Protein AF-A0A928HLV0-F1 (afdb_monomer_lite)

pLDDT: mean 83.43, std 9.74, range [47.91, 92.94]

Sequence (83 aa):
MKIDITNVVRTNGIYTSQLWKGYYAAEVIVKAGENYLRVRYPYDVRADAECALEQIKQKKSEIKTPAYKPLVHLMDKRGERVL

Foldseek 3Di:
DDAQLVQFPDWPAWDAPPPDPQWIWGWTWGDDPQWIKIKTFIANDPVLSVQQNVCSVVSPPDGRHGPDDIDIFIAHPVRHGDD

Radius of gyration: 11.96 Å; chains: 1; bounding box: 24×29×28 Å

Structure (mmCIF, N/CA/C/O backbone):
data_AF-A0A928HLV0-F1
#
_entry.id   AF-A0A928HLV0-F1
#
loop_
_atom_site.group_PDB
_atom_site.id
_atom_site.type_symbol
_atom_site.label_atom_id
_atom_site.label_alt_id
_atom_site.label_comp_id
_atom_site.label_asym_id
_atom_site.label_entity_id
_atom_site.label_seq_id
_atom_site.pdbx_PDB_ins_code
_atom_site.Cartn_x
_atom_site.Cartn_y
_atom_site.Cartn_z
_atom_site.occupancy
_atom_site.B_iso_or_equiv
_atom_site.auth_seq_id
_atom_site.auth_comp_id
_atom_site.auth_asym_id
_atom_site.auth_atom_id
_atom_site.pdbx_PDB_model_num
ATOM 1 N N . MET A 1 1 ? -13.000 4.301 -4.511 1.00 47.91 1 MET A N 1
ATOM 2 C CA . MET A 1 1 ? -12.692 4.621 -3.103 1.00 47.91 1 MET A CA 1
ATOM 3 C C . MET A 1 1 ? -11.349 5.333 -3.079 1.00 47.91 1 MET A C 1
ATOM 5 O O . MET A 1 1 ? -10.360 4.731 -3.475 1.00 47.91 1 MET A O 1
ATOM 9 N N . LYS A 1 2 ? -11.330 6.630 -2.753 1.00 54.59 2 LYS A N 1
ATOM 10 C CA . LYS A 1 2 ? -10.088 7.402 -2.608 1.00 54.59 2 LYS A CA 1
ATOM 11 C C . LYS A 1 2 ? -9.562 7.118 -1.202 1.00 54.59 2 LYS A C 1
ATOM 13 O O . LYS A 1 2 ? -10.312 7.272 -0.245 1.00 54.59 2 LYS A O 1
ATOM 18 N N . ILE A 1 3 ? -8.343 6.607 -1.091 1.00 63.59 3 ILE A N 1
ATOM 19 C CA . ILE A 1 3 ? -7.755 6.276 0.208 1.00 63.59 3 ILE A CA 1
ATOM 20 C C . ILE A 1 3 ? -7.130 7.550 0.748 1.00 63.59 3 ILE A C 1
ATOM 22 O O . ILE A 1 3 ? -6.265 8.137 0.102 1.00 63.59 3 ILE A O 1
ATOM 26 N N . ASP A 1 4 ? -7.615 7.995 1.900 1.00 72.88 4 ASP A N 1
ATOM 27 C CA . ASP A 1 4 ? -7.063 9.158 2.574 1.00 72.88 4 ASP A CA 1
ATOM 28 C C . ASP A 1 4 ? -5.737 8.777 3.239 1.00 72.88 4 ASP A C 1
ATOM 30 O O . ASP A 1 4 ? -5.685 7.990 4.188 1.00 72.88 4 ASP A O 1
ATOM 34 N N . ILE A 1 5 ? -4.655 9.329 2.698 1.00 75.44 5 ILE A N 1
ATOM 35 C CA . ILE A 1 5 ? -3.276 9.027 3.080 1.00 75.44 5 ILE A CA 1
ATOM 36 C C . ILE A 1 5 ? -2.993 9.530 4.507 1.00 75.44 5 ILE A C 1
ATOM 38 O O . ILE A 1 5 ? -2.129 8.990 5.197 1.00 75.44 5 ILE A O 1
ATOM 42 N N . THR A 1 6 ? -3.762 10.506 5.006 1.00 76.75 6 THR A N 1
ATOM 43 C CA . THR A 1 6 ? -3.632 11.006 6.385 1.00 76.75 6 THR A CA 1
ATOM 44 C C . THR A 1 6 ? -3.977 9.947 7.435 1.00 76.75 6 THR A C 1
ATOM 46 O O . THR A 1 6 ? -3.440 9.995 8.544 1.00 76.75 6 THR A O 1
ATOM 49 N N . ASN A 1 7 ? -4.786 8.952 7.058 1.00 82.56 7 ASN A N 1
ATOM 50 C CA . ASN A 1 7 ? -5.201 7.835 7.906 1.00 82.56 7 ASN A CA 1
ATOM 51 C C . ASN A 1 7 ? -4.259 6.622 7.826 1.00 82.56 7 ASN A C 1
ATOM 53 O O . ASN A 1 7 ? -4.538 5.579 8.427 1.00 82.56 7 ASN A O 1
ATOM 57 N N . VAL A 1 8 ? -3.144 6.726 7.094 1.00 83.38 8 VAL A N 1
ATOM 58 C CA . VAL A 1 8 ? -2.094 5.701 7.092 1.00 83.38 8 VAL A CA 1
ATOM 59 C C . VAL A 1 8 ? -1.427 5.673 8.466 1.00 83.38 8 VAL A C 1
ATOM 61 O O . VAL A 1 8 ? -0.796 6.639 8.890 1.00 83.38 8 VAL A O 1
ATOM 64 N N . VAL A 1 9 ? -1.550 4.539 9.154 1.00 86.19 9 VAL A N 1
ATOM 65 C CA . VAL A 1 9 ? -0.949 4.312 10.477 1.00 86.19 9 VAL A CA 1
ATOM 66 C C . VAL A 1 9 ? 0.424 3.657 10.387 1.00 86.19 9 VAL A C 1
ATOM 68 O O . VAL A 1 9 ? 1.242 3.818 11.287 1.00 86.19 9 VAL A O 1
ATOM 71 N N . ARG A 1 10 ? 0.693 2.911 9.309 1.00 85.44 10 ARG A N 1
ATOM 72 C CA . ARG A 1 10 ? 1.964 2.208 9.118 1.00 85.44 10 ARG A CA 1
ATOM 73 C C . ARG A 1 10 ? 2.255 1.978 7.641 1.00 85.44 10 ARG A C 1
ATOM 75 O O . ARG A 1 10 ? 1.351 1.678 6.866 1.00 85.44 10 ARG A O 1
ATOM 82 N N . THR A 1 11 ? 3.530 2.043 7.270 1.00 85.56 11 THR A N 1
ATOM 83 C CA . THR A 1 11 ? 4.028 1.503 5.998 1.00 85.56 11 THR A CA 1
ATOM 84 C C . THR A 1 11 ? 4.672 0.142 6.260 1.00 85.56 11 THR A C 1
ATOM 86 O O . THR A 1 11 ? 5.483 0.011 7.176 1.00 85.56 11 THR A O 1
ATOM 89 N N . ASN A 1 12 ? 4.267 -0.889 5.516 1.00 84.44 12 ASN A N 1
ATOM 90 C CA . ASN A 1 12 ? 4.798 -2.248 5.681 1.00 84.44 12 ASN A CA 1
ATOM 91 C C . ASN A 1 12 ? 5.982 -2.527 4.752 1.00 84.44 12 ASN A C 1
ATOM 93 O O . ASN A 1 12 ? 6.784 -3.405 5.042 1.00 84.44 12 ASN A O 1
ATOM 97 N N . GLY A 1 13 ? 6.127 -1.754 3.674 1.00 87.44 13 GLY A N 1
ATOM 98 C CA . GLY A 1 13 ? 7.268 -1.842 2.769 1.00 87.44 13 GLY A CA 1
ATOM 99 C C . GLY A 1 13 ? 6.853 -2.137 1.336 1.00 87.44 13 GLY A C 1
ATOM 100 O O . GLY A 1 13 ? 5.736 -1.824 0.917 1.00 87.44 13 GLY A O 1
ATOM 101 N N . ILE A 1 14 ? 7.788 -2.715 0.587 1.00 89.75 14 ILE A N 1
ATOM 102 C CA . ILE A 1 14 ? 7.637 -3.012 -0.836 1.00 89.75 14 ILE A CA 1
ATOM 103 C C . ILE A 1 14 ? 7.721 -4.505 -1.025 1.00 89.75 14 ILE A C 1
ATOM 105 O O . ILE A 1 14 ? 8.670 -5.147 -0.579 1.00 89.75 14 ILE A O 1
ATOM 109 N N . TYR A 1 15 ? 6.735 -5.035 -1.728 1.00 84.31 15 TYR A N 1
ATOM 110 C CA . TYR A 1 15 ? 6.622 -6.458 -1.977 1.00 84.31 15 TYR A CA 1
ATOM 111 C C . TYR A 1 15 ? 6.466 -6.696 -3.465 1.00 84.31 15 TYR A C 1
ATOM 113 O O . TYR A 1 15 ? 5.753 -5.957 -4.137 1.00 84.31 15 TYR A O 1
ATOM 121 N N . THR A 1 16 ? 7.074 -7.756 -3.987 1.00 83.00 16 THR A N 1
ATOM 122 C CA . THR A 1 16 ? 6.655 -8.271 -5.290 1.00 83.00 16 THR A CA 1
ATOM 123 C C . THR A 1 16 ? 5.216 -8.746 -5.140 1.00 83.00 16 THR A C 1
ATOM 125 O O . THR A 1 16 ? 4.920 -9.575 -4.273 1.00 83.00 16 THR A O 1
ATOM 128 N N . SER A 1 17 ? 4.300 -8.193 -5.929 1.00 72.44 17 SER A N 1
ATOM 129 C CA . SER A 1 17 ? 2.908 -8.597 -5.850 1.00 72.44 17 SER A CA 1
ATOM 130 C C . SER A 1 17 ? 2.788 -10.051 -6.282 1.00 72.44 17 SER A C 1
ATOM 132 O O . SER A 1 17 ? 2.912 -10.382 -7.455 1.00 72.44 17 SER A O 1
ATOM 134 N N . GLN A 1 18 ? 2.488 -10.934 -5.333 1.00 69.00 18 GLN A N 1
ATOM 135 C CA . GLN A 1 18 ? 2.120 -12.316 -5.650 1.00 69.00 18 GLN A CA 1
ATOM 136 C C . GLN A 1 18 ? 0.802 -12.390 -6.436 1.00 69.00 18 GLN A C 1
ATOM 138 O O . GLN A 1 18 ? 0.522 -13.396 -7.075 1.00 69.00 18 GLN A O 1
ATOM 143 N N . LEU A 1 19 ? -0.003 -11.323 -6.390 1.00 65.56 19 LEU A N 1
ATOM 144 C CA . LEU A 1 19 ? -1.310 -11.247 -7.039 1.00 65.56 19 LEU A CA 1
ATOM 145 C C . LEU A 1 19 ? -1.217 -10.759 -8.491 1.00 65.56 19 LEU A C 1
ATOM 147 O O . LEU A 1 19 ? -2.122 -11.027 -9.274 1.00 65.56 19 LEU A O 1
ATOM 151 N N . TRP A 1 20 ? -0.124 -10.084 -8.864 1.00 74.25 20 TRP A N 1
ATOM 152 C CA . TRP A 1 20 ? 0.123 -9.631 -10.233 1.00 74.25 20 TRP A CA 1
ATOM 153 C C . TRP A 1 20 ? 1.564 -9.944 -10.618 1.00 74.25 20 TRP A C 1
ATOM 155 O O . TRP A 1 20 ? 2.511 -9.338 -10.115 1.00 74.25 20 TRP A O 1
ATOM 165 N N . LYS A 1 21 ? 1.731 -10.912 -11.518 1.00 74.38 21 LYS A N 1
ATOM 166 C CA . LYS A 1 21 ? 3.046 -11.357 -11.983 1.00 74.38 21 LYS A CA 1
ATOM 167 C C . LYS A 1 21 ? 3.834 -10.177 -12.562 1.00 74.38 21 LYS A C 1
ATOM 169 O O . LYS A 1 21 ? 3.375 -9.551 -13.508 1.00 74.38 21 LYS A O 1
ATOM 174 N N . GLY A 1 22 ? 5.027 -9.926 -12.021 1.00 78.94 22 GLY A N 1
ATOM 175 C CA . GLY A 1 22 ? 5.931 -8.880 -12.514 1.00 78.94 22 GLY A CA 1
ATOM 176 C C . GLY A 1 22 ? 5.719 -7.491 -11.908 1.00 78.94 22 GLY A C 1
ATOM 177 O O . GLY A 1 22 ? 6.320 -6.543 -12.392 1.00 78.94 22 GLY A O 1
ATOM 178 N N . TYR A 1 23 ? 4.912 -7.365 -10.853 1.00 86.88 23 TYR A N 1
ATOM 179 C CA . TYR A 1 23 ? 4.599 -6.078 -10.231 1.00 86.88 23 TYR A CA 1
ATOM 180 C C . TYR A 1 23 ? 5.220 -5.918 -8.849 1.00 86.88 23 TYR A C 1
ATOM 182 O O . TYR A 1 23 ? 5.408 -6.890 -8.116 1.00 86.88 23 TYR A O 1
ATOM 190 N N . TYR A 1 24 ? 5.435 -4.668 -8.453 1.00 91.75 24 TYR A N 1
ATOM 191 C CA . TYR A 1 24 ? 5.806 -4.271 -7.098 1.00 91.75 24 TYR A CA 1
ATOM 192 C C . TYR A 1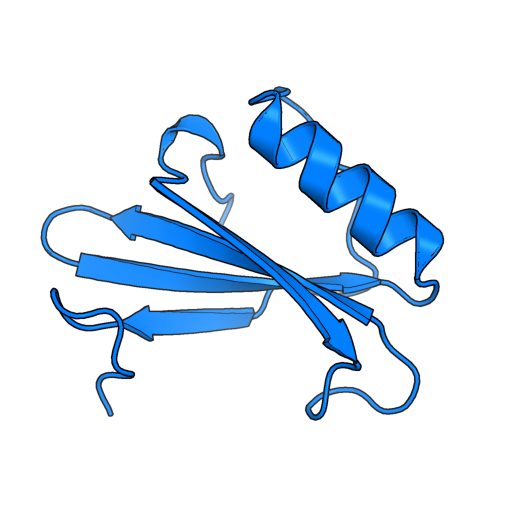 24 ? 4.632 -3.555 -6.438 1.00 91.75 24 TY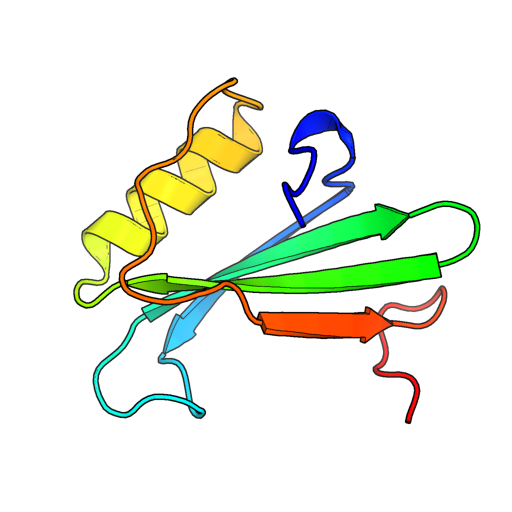R A C 1
ATOM 194 O O . TYR A 1 24 ? 3.928 -2.781 -7.075 1.00 91.75 24 TYR A O 1
ATOM 202 N N . ALA A 1 25 ? 4.396 -3.812 -5.159 1.00 91.94 25 ALA A N 1
ATOM 203 C CA . ALA A 1 25 ? 3.326 -3.199 -4.396 1.00 91.94 25 ALA A CA 1
ATOM 204 C C . ALA A 1 25 ? 3.892 -2.413 -3.215 1.00 91.94 25 ALA A C 1
ATOM 206 O O . ALA A 1 25 ? 4.576 -2.986 -2.364 1.00 91.94 25 ALA A O 1
ATOM 207 N N . ALA A 1 26 ? 3.556 -1.124 -3.140 1.00 92.25 26 ALA A N 1
ATOM 208 C CA . ALA A 1 26 ? 3.716 -0.352 -1.914 1.00 92.25 26 ALA A CA 1
ATOM 209 C C . ALA A 1 26 ? 2.587 -0.750 -0.952 1.00 92.25 26 ALA A C 1
ATOM 211 O O . ALA A 1 26 ? 1.406 -0.557 -1.261 1.00 92.25 26 ALA A O 1
ATOM 212 N N . GLU A 1 27 ? 2.937 -1.355 0.184 1.00 91.25 27 GLU A N 1
ATOM 213 C CA . GLU A 1 27 ? 1.974 -1.836 1.176 1.00 91.25 27 GLU A CA 1
ATOM 214 C C . GLU A 1 27 ? 1.898 -0.892 2.377 1.00 91.25 27 GLU A C 1
ATOM 216 O O . GLU A 1 27 ? 2.909 -0.562 3.008 1.00 91.25 27 GLU A O 1
ATOM 221 N N . VAL A 1 28 ? 0.675 -0.497 2.726 1.00 90.94 28 VAL A N 1
ATOM 222 C CA . VAL A 1 28 ? 0.393 0.369 3.872 1.00 90.94 28 VAL A CA 1
ATOM 223 C C . VAL A 1 28 ? -0.807 -0.137 4.661 1.00 90.94 28 VAL A C 1
ATOM 225 O O . VAL A 1 28 ? -1.683 -0.816 4.124 1.00 90.94 28 VAL A O 1
ATOM 228 N N . ILE A 1 29 ? -0.856 0.214 5.941 1.00 89.44 29 ILE A N 1
ATOM 229 C CA . ILE A 1 29 ? -2.002 -0.020 6.814 1.00 89.44 29 ILE A CA 1
ATOM 230 C C . ILE A 1 29 ? -2.685 1.319 7.077 1.00 89.44 29 ILE A C 1
ATOM 232 O O . ILE A 1 29 ? -2.045 2.276 7.514 1.00 89.44 29 ILE A O 1
ATOM 236 N N . VAL A 1 30 ? -3.987 1.372 6.822 1.00 89.31 30 VAL A N 1
ATOM 237 C CA . VAL A 1 30 ? -4.849 2.543 7.008 1.00 89.31 30 VAL A CA 1
ATOM 238 C C . VAL A 1 30 ? -5.856 2.241 8.106 1.00 89.31 30 VAL A C 1
ATOM 240 O O . VAL A 1 30 ? -6.429 1.154 8.129 1.00 89.31 30 VAL A O 1
ATOM 243 N N . LYS A 1 31 ? -6.097 3.188 9.011 1.00 87.56 31 LYS A N 1
ATOM 244 C CA . LYS A 1 31 ? -7.186 3.080 9.987 1.00 87.56 31 LYS A CA 1
ATOM 245 C C . LYS A 1 31 ? -8.475 3.633 9.378 1.00 87.56 31 LYS A C 1
ATOM 247 O O . LYS A 1 31 ? -8.492 4.757 8.890 1.00 87.56 31 LYS A O 1
ATOM 252 N N . ALA A 1 32 ? -9.550 2.853 9.415 1.00 84.75 32 ALA A N 1
ATOM 253 C CA . ALA A 1 32 ? -10.866 3.233 8.908 1.00 84.75 32 ALA A CA 1
ATOM 254 C C . ALA A 1 32 ? -11.933 2.928 9.970 1.00 84.75 32 ALA A C 1
ATOM 256 O O . ALA A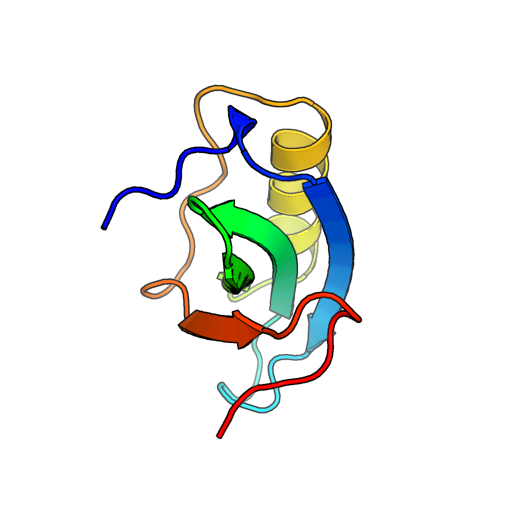 1 32 ? -12.443 1.811 10.062 1.00 84.75 32 ALA A O 1
ATOM 257 N N . GLY A 1 33 ? -12.245 3.923 10.805 1.00 83.94 33 GLY A N 1
ATOM 258 C CA . GLY A 1 33 ? -13.116 3.737 11.968 1.00 83.94 33 GLY A CA 1
ATOM 259 C C . GLY A 1 33 ? -12.480 2.800 13.001 1.00 83.94 33 GLY A C 1
ATOM 260 O O . GLY A 1 33 ? -11.356 3.038 13.451 1.00 83.94 33 GLY A O 1
ATOM 261 N N . GLU A 1 34 ? -13.189 1.728 13.361 1.00 83.12 34 GLU A N 1
ATOM 262 C CA . GLU A 1 34 ? -12.691 0.674 14.262 1.00 83.12 34 GLU A CA 1
ATOM 263 C C . GLU A 1 34 ? -11.826 -0.384 13.562 1.00 83.12 34 GLU A C 1
ATOM 265 O O . GLU A 1 34 ? -11.214 -1.227 14.222 1.00 83.12 34 GLU A O 1
ATOM 270 N N . ASN A 1 35 ? -11.764 -0.332 12.231 1.00 83.69 35 ASN A N 1
ATOM 271 C CA . ASN A 1 35 ? -11.095 -1.325 11.409 1.00 83.69 35 ASN A CA 1
ATOM 272 C C . ASN A 1 35 ? -9.714 -0.854 10.951 1.00 83.69 35 ASN A C 1
ATOM 274 O O . ASN A 1 35 ? -9.448 0.344 10.805 1.00 83.69 35 ASN A O 1
ATOM 278 N N . TYR A 1 36 ? -8.856 -1.823 10.643 1.00 87.38 36 TYR A N 1
ATOM 279 C CA . TYR A 1 36 ? -7.604 -1.592 9.936 1.00 87.38 36 TYR A CA 1
ATOM 280 C C . TYR A 1 36 ? -7.732 -2.143 8.521 1.00 87.38 36 TYR A C 1
ATOM 282 O O . TYR A 1 36 ? -8.364 -3.166 8.290 1.00 87.38 36 TYR A O 1
ATOM 290 N N . LEU A 1 37 ? -7.147 -1.456 7.550 1.00 88.75 37 LEU A N 1
ATOM 291 C CA . LEU A 1 37 ? -7.169 -1.847 6.150 1.00 88.75 37 LEU A CA 1
ATOM 292 C C . LEU A 1 37 ? -5.736 -1.991 5.663 1.00 88.75 37 LEU A C 1
ATOM 294 O O . LEU A 1 37 ? -4.963 -1.036 5.723 1.00 88.75 37 LEU A O 1
ATOM 298 N N . ARG A 1 38 ? -5.379 -3.162 5.142 1.00 89.12 38 ARG A N 1
ATOM 299 C CA . ARG A 1 38 ? -4.134 -3.353 4.402 1.00 89.12 38 ARG A CA 1
ATOM 300 C C . ARG A 1 38 ? -4.378 -2.986 2.955 1.00 89.12 38 ARG A C 1
ATOM 302 O O . ARG A 1 38 ? -5.146 -3.648 2.259 1.00 89.12 38 ARG A O 1
ATOM 309 N N . VAL A 1 39 ? -3.691 -1.950 2.507 1.00 89.75 39 VAL A N 1
ATOM 310 C CA . VAL A 1 39 ? -3.790 -1.420 1.156 1.00 89.75 39 VAL A CA 1
ATOM 311 C C . VAL A 1 39 ? -2.504 -1.729 0.407 1.00 89.75 39 VAL A C 1
ATOM 313 O O . VAL A 1 39 ? -1.412 -1.437 0.892 1.00 89.75 39 VAL A O 1
ATOM 316 N N . ARG A 1 40 ? -2.633 -2.302 -0.789 1.00 91.00 40 ARG A N 1
ATOM 317 C CA . ARG A 1 40 ? -1.519 -2.562 -1.706 1.00 91.00 40 ARG A CA 1
ATOM 318 C C . ARG A 1 40 ? -1.698 -1.747 -2.976 1.00 91.00 40 ARG A C 1
ATOM 320 O O . ARG A 1 40 ? -2.664 -1.968 -3.707 1.00 91.00 40 ARG A O 1
ATOM 327 N N . TYR A 1 41 ? -0.758 -0.846 -3.237 1.00 91.12 41 TYR A N 1
ATOM 328 C CA . TYR A 1 41 ? -0.702 -0.036 -4.454 1.00 91.12 41 TYR A CA 1
ATOM 329 C C . TYR A 1 41 ? 0.253 -0.685 -5.464 1.00 91.12 41 TYR A C 1
ATOM 331 O O . TYR A 1 41 ? 1.453 -0.694 -5.192 1.00 91.12 41 TYR A O 1
ATOM 339 N N . PRO A 1 42 ? -0.235 -1.256 -6.580 1.00 92.19 42 PRO A N 1
ATOM 340 C CA . PRO A 1 42 ? 0.615 -1.927 -7.565 1.00 92.19 42 PRO A CA 1
ATOM 341 C C . PRO A 1 42 ? 1.285 -0.970 -8.558 1.00 92.19 42 PRO A C 1
ATOM 343 O O . PRO A 1 42 ? 0.651 -0.043 -9.056 1.00 92.19 42 PRO A O 1
ATOM 346 N N . TYR A 1 43 ? 2.532 -1.271 -8.914 1.00 92.56 43 TYR A N 1
ATOM 347 C CA . TYR A 1 43 ? 3.365 -0.552 -9.880 1.00 92.56 43 TYR A CA 1
ATOM 348 C C . TYR A 1 43 ? 4.155 -1.543 -10.744 1.00 92.56 43 T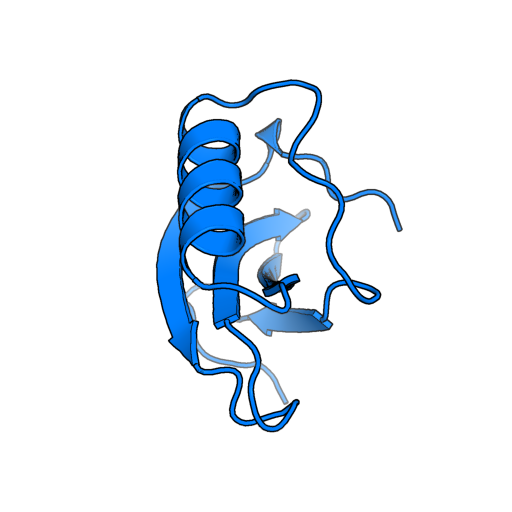YR A C 1
ATOM 350 O O . TYR A 1 43 ? 4.616 -2.566 -10.231 1.00 92.56 43 TYR A O 1
ATOM 358 N N . ASP A 1 44 ? 4.328 -1.247 -12.037 1.00 91.81 44 ASP A N 1
ATOM 359 C CA . ASP A 1 44 ? 5.106 -2.091 -12.964 1.00 91.81 44 ASP A CA 1
ATOM 360 C C . ASP A 1 44 ? 6.593 -2.154 -12.584 1.00 91.81 44 ASP A C 1
ATOM 362 O O . ASP A 1 44 ? 7.274 -3.144 -12.837 1.00 91.81 44 ASP A O 1
ATOM 366 N N . VAL A 1 45 ? 7.109 -1.094 -11.954 1.00 91.62 45 VAL A N 1
ATOM 367 C CA . VAL A 1 45 ? 8.534 -0.947 -11.646 1.00 91.62 45 VAL A CA 1
ATOM 368 C C . VAL A 1 45 ? 8.735 -0.701 -10.156 1.00 91.62 45 VAL A C 1
ATOM 370 O O . VAL A 1 45 ? 7.992 0.043 -9.515 1.00 91.62 45 VAL A O 1
ATOM 373 N N . ARG A 1 46 ? 9.790 -1.301 -9.597 1.00 92.19 46 ARG A N 1
ATOM 374 C CA . ARG A 1 46 ? 10.141 -1.183 -8.176 1.00 92.19 46 ARG A CA 1
ATOM 375 C C . ARG A 1 46 ? 10.328 0.263 -7.723 1.00 92.19 46 ARG A C 1
ATOM 377 O O . ARG A 1 46 ? 9.803 0.634 -6.678 1.00 92.19 46 ARG A O 1
ATOM 384 N N . ALA A 1 47 ? 11.032 1.065 -8.519 1.00 92.12 47 ALA A N 1
ATOM 385 C CA . ALA A 1 47 ? 11.312 2.466 -8.212 1.00 92.12 47 ALA A CA 1
ATOM 386 C C . ALA A 1 47 ? 10.028 3.295 -8.022 1.00 92.12 47 ALA A C 1
ATOM 388 O O . ALA A 1 47 ? 9.984 4.211 -7.203 1.00 92.12 47 ALA A O 1
ATOM 389 N N . ASP A 1 48 ? 8.952 2.941 -8.727 1.00 92.56 48 ASP A N 1
ATOM 390 C CA . ASP A 1 48 ? 7.668 3.629 -8.610 1.00 92.56 48 ASP A CA 1
ATOM 391 C C . ASP A 1 48 ? 6.949 3.265 -7.312 1.00 92.56 48 ASP A C 1
ATOM 393 O O . ASP A 1 48 ? 6.399 4.144 -6.646 1.00 92.56 48 ASP A O 1
ATOM 397 N N . ALA A 1 49 ? 7.035 1.996 -6.902 1.00 92.06 49 ALA A N 1
ATOM 398 C CA . ALA A 1 49 ? 6.567 1.563 -5.591 1.00 92.06 49 ALA A CA 1
ATOM 399 C C . ALA A 1 49 ? 7.368 2.222 -4.454 1.00 92.06 49 ALA A C 1
ATOM 401 O O . ALA A 1 49 ? 6.778 2.622 -3.450 1.00 92.06 49 ALA A O 1
ATOM 402 N N . GLU A 1 50 ? 8.686 2.379 -4.618 1.00 92.94 50 GLU A N 1
ATOM 403 C CA . GLU A 1 50 ? 9.564 3.097 -3.679 1.00 92.94 50 GLU A CA 1
ATOM 404 C C . GLU A 1 50 ? 9.157 4.564 -3.556 1.00 92.94 50 GLU A C 1
ATOM 406 O O . GLU A 1 50 ? 8.904 5.049 -2.452 1.00 92.94 50 GLU A O 1
ATOM 411 N N . CYS A 1 51 ? 8.998 5.244 -4.691 1.00 92.38 51 CYS A N 1
ATOM 412 C CA . CYS A 1 51 ? 8.562 6.633 -4.742 1.00 92.38 51 CYS A CA 1
ATOM 413 C C . CYS A 1 51 ? 7.210 6.826 -4.043 1.00 92.38 51 CYS A C 1
ATOM 415 O O . CYS A 1 51 ? 7.074 7.702 -3.188 1.00 92.38 51 CYS A O 1
ATOM 417 N N . ALA A 1 52 ? 6.228 5.976 -4.347 1.00 91.56 52 ALA A N 1
ATOM 418 C CA . ALA A 1 52 ? 4.917 6.047 -3.721 1.00 91.56 52 ALA A CA 1
ATOM 419 C C . ALA A 1 52 ? 4.976 5.809 -2.208 1.00 91.56 52 ALA A C 1
ATOM 421 O O . ALA A 1 52 ? 4.326 6.527 -1.451 1.00 91.56 52 ALA A O 1
ATOM 422 N N . LEU A 1 53 ? 5.766 4.833 -1.749 1.00 91.62 53 LEU A N 1
ATOM 423 C CA . LEU A 1 53 ? 5.915 4.553 -0.323 1.00 91.62 53 LEU A CA 1
ATOM 424 C C . LEU A 1 53 ? 6.487 5.765 0.426 1.00 91.62 53 LEU A C 1
ATOM 426 O O . LEU A 1 53 ? 5.974 6.122 1.486 1.00 91.62 53 LEU A O 1
ATOM 430 N N . GLU A 1 54 ? 7.498 6.427 -0.138 1.00 91.50 54 GLU A N 1
ATOM 431 C CA . GLU A 1 54 ? 8.077 7.645 0.438 1.00 91.50 54 GLU A CA 1
ATOM 432 C C . GLU A 1 54 ? 7.091 8.820 0.438 1.00 91.50 54 GLU A C 1
ATOM 434 O O . GLU A 1 54 ? 6.956 9.516 1.444 1.00 91.50 54 GLU A O 1
ATOM 439 N N . GLN A 1 55 ? 6.330 9.011 -0.641 1.00 90.88 55 GLN A N 1
ATOM 440 C CA . GLN A 1 55 ? 5.282 10.036 -0.698 1.00 90.88 55 GLN A CA 1
ATOM 441 C C . GLN A 1 55 ? 4.186 9.797 0.352 1.00 90.88 55 GLN A C 1
ATOM 443 O O . GLN A 1 55 ? 3.716 10.752 0.975 1.00 90.88 55 GLN A O 1
ATOM 448 N N . ILE A 1 56 ? 3.826 8.532 0.602 1.00 90.44 56 ILE A N 1
ATOM 449 C CA . ILE A 1 56 ? 2.872 8.153 1.651 1.00 90.44 56 ILE A CA 1
ATOM 450 C C . ILE A 1 56 ? 3.445 8.434 3.044 1.00 90.44 56 ILE A C 1
ATOM 452 O O . ILE A 1 56 ? 2.751 9.024 3.872 1.00 90.44 56 ILE A O 1
ATOM 456 N N . LYS A 1 57 ? 4.710 8.076 3.311 1.00 87.25 57 LYS A N 1
ATOM 457 C CA . LYS A 1 57 ? 5.383 8.401 4.587 1.00 87.25 57 LYS A CA 1
ATOM 458 C C . LYS A 1 57 ? 5.400 9.906 4.849 1.00 87.25 57 LYS A C 1
ATOM 460 O O . LYS A 1 57 ? 5.185 10.336 5.978 1.00 87.25 57 LYS A O 1
ATOM 465 N N . GLN A 1 58 ? 5.609 10.696 3.799 1.00 88.94 58 GLN A N 1
ATOM 466 C CA . GLN A 1 58 ? 5.602 12.159 3.845 1.00 88.94 58 GLN A CA 1
ATOM 467 C C . GLN A 1 58 ? 4.188 12.766 3.870 1.00 88.94 58 GLN A C 1
ATOM 469 O O . GLN A 1 58 ? 4.065 13.987 3.914 1.00 88.94 58 GLN A O 1
ATOM 474 N N . LYS A 1 59 ? 3.124 11.946 3.838 1.00 85.62 59 LYS A N 1
ATOM 475 C CA . LYS A 1 59 ? 1.716 12.379 3.798 1.00 85.62 59 LYS A CA 1
ATOM 476 C C . LYS A 1 59 ? 1.430 13.404 2.694 1.00 85.62 59 LYS A C 1
ATOM 478 O O . LYS A 1 59 ? 0.660 14.342 2.895 1.00 85.62 59 LYS A O 1
ATOM 483 N N . LYS A 1 60 ? 2.051 13.238 1.522 1.00 81.69 60 LYS A N 1
ATOM 484 C CA . LYS A 1 60 ? 1.753 14.100 0.373 1.00 81.69 60 LYS A CA 1
ATOM 485 C C . LYS A 1 60 ? 0.294 13.929 -0.047 1.00 81.69 60 LYS A C 1
ATOM 487 O O . LYS A 1 60 ? -0.252 12.833 0.031 1.00 81.69 60 LYS A O 1
ATOM 492 N N . SER A 1 61 ? -0.324 15.013 -0.513 1.00 75.75 61 SER A N 1
ATOM 493 C CA . SER A 1 61 ? -1.698 15.016 -1.041 1.00 75.75 61 SER A CA 1
ATOM 494 C C . SER A 1 61 ? -1.858 14.125 -2.273 1.00 75.75 61 SER A C 1
ATOM 496 O O . SER A 1 61 ? -2.955 13.641 -2.558 1.00 75.75 61 SER A O 1
ATOM 498 N N . GLU A 1 62 ? -0.757 13.904 -2.986 1.00 79.81 62 GLU A N 1
ATOM 499 C CA . GLU A 1 62 ? -0.686 13.102 -4.192 1.00 79.81 62 GLU A CA 1
ATOM 500 C C . GLU A 1 62 ? 0.432 12.073 -4.063 1.00 79.81 62 GLU A C 1
ATOM 502 O O . GLU A 1 62 ? 1.552 12.374 -3.639 1.00 79.81 62 GLU A O 1
ATOM 507 N N . ILE A 1 63 ? 0.098 10.846 -4.445 1.00 84.88 63 ILE A N 1
ATOM 508 C CA . ILE A 1 63 ? 1.043 9.747 -4.596 1.00 84.88 63 ILE A CA 1
ATOM 509 C C . ILE A 1 63 ? 1.116 9.390 -6.071 1.00 84.88 63 ILE A C 1
ATOM 511 O O . ILE A 1 63 ? 0.164 9.624 -6.824 1.00 84.88 63 ILE A O 1
ATOM 515 N N . LYS A 1 64 ? 2.234 8.799 -6.481 1.00 86.56 64 LYS A N 1
ATOM 516 C CA . LYS A 1 64 ? 2.408 8.294 -7.834 1.00 86.56 64 LYS A CA 1
ATOM 517 C C . LYS A 1 64 ? 1.240 7.379 -8.193 1.00 86.56 64 LYS A C 1
ATOM 519 O O . LYS A 1 64 ? 0.821 6.546 -7.391 1.00 86.56 64 LYS A O 1
ATOM 524 N N . THR A 1 65 ? 0.689 7.572 -9.386 1.00 88.62 65 THR A N 1
ATOM 525 C CA . THR A 1 65 ? -0.478 6.819 -9.841 1.00 88.62 65 THR A CA 1
ATOM 526 C C . THR A 1 65 ? -0.123 5.333 -9.948 1.00 88.62 65 THR A C 1
ATOM 528 O O . THR A 1 65 ? 0.819 4.992 -10.664 1.00 88.62 65 THR A O 1
ATOM 531 N N . PRO A 1 66 ? -0.849 4.444 -9.252 1.00 90.12 66 PRO A 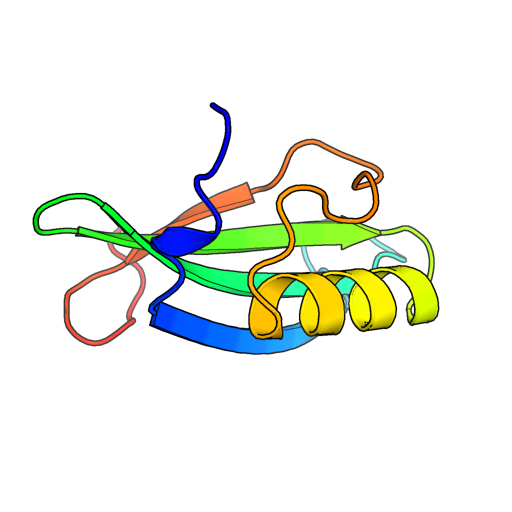N 1
ATOM 532 C CA . PRO A 1 66 ? -0.665 3.005 -9.391 1.00 90.12 66 PRO A CA 1
ATOM 533 C C . PRO A 1 66 ? -1.056 2.521 -10.792 1.00 90.12 66 PRO A C 1
ATOM 535 O O . PRO A 1 66 ? -1.981 3.062 -11.399 1.00 90.12 66 PRO A O 1
ATOM 538 N N . ALA A 1 67 ? -0.421 1.449 -11.262 1.00 88.75 67 ALA A N 1
ATOM 539 C CA . ALA A 1 67 ? -0.734 0.823 -12.549 1.00 88.75 67 ALA A CA 1
ATOM 540 C C . ALA A 1 67 ? -2.150 0.211 -12.582 1.00 88.75 67 ALA A C 1
ATOM 542 O O . ALA A 1 67 ? -2.796 0.157 -13.625 1.00 88.75 67 ALA A O 1
ATOM 543 N N . TYR A 1 68 ? -2.661 -0.217 -11.420 1.00 85.56 68 TYR A N 1
ATOM 544 C CA . TYR A 1 68 ? -4.001 -0.788 -11.264 1.00 85.56 68 TYR A CA 1
ATOM 545 C C . TYR A 1 68 ? -4.686 -0.271 -10.004 1.00 85.56 68 TYR A C 1
ATOM 547 O O . TYR A 1 68 ? -4.069 0.325 -9.121 1.00 85.56 68 TYR A O 1
ATOM 555 N N . LYS A 1 69 ? -5.986 -0.554 -9.886 1.00 87.81 69 LYS A N 1
ATOM 556 C CA . LYS A 1 69 ? -6.751 -0.243 -8.675 1.00 87.81 69 LYS A CA 1
ATOM 557 C C . LYS A 1 69 ? -6.072 -0.861 -7.437 1.00 87.81 69 LYS A C 1
ATOM 559 O O . LYS A 1 69 ? -5.740 -2.048 -7.474 1.00 87.81 69 LYS A O 1
ATOM 564 N N . PRO A 1 70 ? -5.897 -0.096 -6.342 1.00 88.69 70 PRO A N 1
ATOM 565 C CA . PRO A 1 70 ? -5.338 -0.632 -5.108 1.00 88.69 70 PRO A CA 1
ATOM 566 C C . PRO A 1 70 ? -6.190 -1.780 -4.571 1.00 88.69 70 PRO A C 1
ATOM 568 O O . PRO A 1 70 ? -7.420 -1.703 -4.578 1.00 88.69 70 PRO A O 1
ATOM 571 N N . LEU A 1 71 ? -5.535 -2.822 -4.063 1.00 88.25 71 LEU A N 1
ATOM 572 C CA . LEU A 1 71 ? -6.218 -3.882 -3.327 1.00 88.25 71 LEU A CA 1
ATOM 573 C C . LEU A 1 71 ? -6.331 -3.504 -1.863 1.00 88.25 71 LEU A C 1
ATOM 575 O O . LEU A 1 71 ? -5.367 -3.026 -1.265 1.00 88.25 71 LEU A O 1
ATOM 579 N N . VAL A 1 72 ? -7.495 -3.774 -1.287 1.00 88.50 72 VAL A N 1
ATOM 580 C CA . VAL A 1 72 ? -7.812 -3.461 0.102 1.00 88.50 72 VAL A CA 1
ATOM 581 C C . VAL A 1 72 ? -8.250 -4.744 0.791 1.00 88.50 72 VAL A C 1
ATOM 583 O O . VAL A 1 72 ? -9.184 -5.400 0.341 1.00 88.50 72 VAL A O 1
ATOM 586 N N . HIS A 1 73 ? -7.573 -5.093 1.879 1.00 87.44 73 HIS A N 1
ATOM 587 C CA . HIS A 1 73 ? -7.952 -6.199 2.750 1.00 87.44 73 HIS A CA 1
ATOM 588 C C . HIS A 1 73 ? -8.321 -5.657 4.124 1.00 87.44 73 HIS A C 1
ATOM 590 O O . HIS A 1 73 ? -7.599 -4.821 4.670 1.00 87.44 73 HIS A O 1
ATOM 596 N N . LEU A 1 74 ? -9.425 -6.148 4.681 1.00 87.56 74 LEU A N 1
ATOM 597 C CA . LEU A 1 74 ? -9.784 -5.882 6.064 1.00 87.56 74 LEU A CA 1
ATOM 598 C C . LEU A 1 74 ? -8.808 -6.610 6.993 1.00 87.56 74 LEU A C 1
ATOM 600 O O . LEU A 1 74 ? -8.491 -7.786 6.801 1.00 87.56 74 LEU A O 1
ATOM 604 N N . MET A 1 75 ? -8.322 -5.884 7.987 1.00 86.50 75 MET A N 1
ATOM 605 C CA . MET A 1 75 ? -7.380 -6.349 8.988 1.00 86.50 75 MET A CA 1
ATOM 606 C C . MET A 1 75 ? -7.992 -6.161 10.371 1.00 86.50 75 MET A C 1
ATOM 608 O O . MET A 1 75 ? -8.703 -5.185 10.632 1.00 86.50 75 MET A O 1
ATOM 612 N N . ASP A 1 76 ? -7.682 -7.084 11.267 1.00 78.56 76 ASP A N 1
ATOM 613 C CA . ASP A 1 76 ? -8.040 -6.979 12.665 1.00 78.56 76 ASP A CA 1
ATOM 614 C C . ASP A 1 76 ? -7.143 -5.954 13.379 1.00 78.56 76 ASP A C 1
ATOM 616 O O . ASP A 1 76 ? -6.209 -5.369 12.819 1.00 78.56 76 ASP A O 1
ATOM 620 N N . LYS A 1 77 ? -7.415 -5.748 14.668 1.00 70.94 77 LYS A N 1
ATOM 621 C CA . LYS A 1 77 ? -6.692 -4.793 15.521 1.00 70.94 77 LYS A CA 1
ATOM 622 C C . LYS A 1 77 ? -5.221 -5.170 15.752 1.00 70.94 77 LYS A C 1
ATOM 624 O O . LYS A 1 77 ? -4.464 -4.351 16.264 1.00 70.94 77 LYS A O 1
ATOM 629 N N . ARG A 1 78 ? -4.832 -6.402 15.416 1.00 69.62 78 ARG A N 1
ATOM 630 C CA . ARG A 1 78 ? -3.482 -6.961 15.564 1.00 69.62 78 ARG A CA 1
ATOM 631 C C . ARG A 1 78 ? -2.707 -6.931 14.246 1.00 69.62 78 ARG A C 1
ATOM 633 O O . ARG A 1 78 ? -1.506 -7.175 14.250 1.00 69.62 78 ARG A O 1
ATOM 640 N N . GLY A 1 79 ? -3.361 -6.561 13.143 1.00 64.12 79 GLY A N 1
ATOM 641 C CA . GLY A 1 79 ? -2.759 -6.538 11.817 1.00 64.12 79 GLY A CA 1
ATOM 642 C C . GLY A 1 79 ? -2.791 -7.892 11.110 1.00 64.12 79 GLY A C 1
ATOM 643 O O . GLY A 1 79 ? -2.037 -8.070 10.149 1.00 64.12 79 GLY A O 1
ATOM 644 N N . GLU A 1 80 ? -3.675 -8.799 11.532 1.00 71.94 80 GLU A N 1
ATOM 645 C CA . GLU A 1 80 ? -3.988 -10.062 10.862 1.00 71.94 80 GLU A CA 1
ATOM 646 C C . GLU A 1 80 ? -5.204 -9.911 9.948 1.00 71.94 80 GLU A C 1
ATOM 648 O O . GLU A 1 80 ? -6.081 -9.077 10.171 1.00 71.94 80 GLU A O 1
ATOM 653 N N . ARG A 1 81 ? -5.242 -10.677 8.857 1.00 65.12 81 ARG A N 1
ATOM 654 C CA . ARG A 1 81 ? -6.337 -10.587 7.884 1.00 65.12 81 ARG A CA 1
ATOM 655 C C . ARG A 1 81 ? -7.617 -11.153 8.500 1.00 65.12 81 ARG A C 1
ATOM 657 O O . ARG A 1 81 ? -7.621 -12.297 8.945 1.00 65.12 81 ARG A O 1
ATOM 664 N N . VAL A 1 82 ? -8.704 -10.385 8.449 1.00 68.44 82 VAL A N 1
ATOM 665 C CA . VAL A 1 82 ? 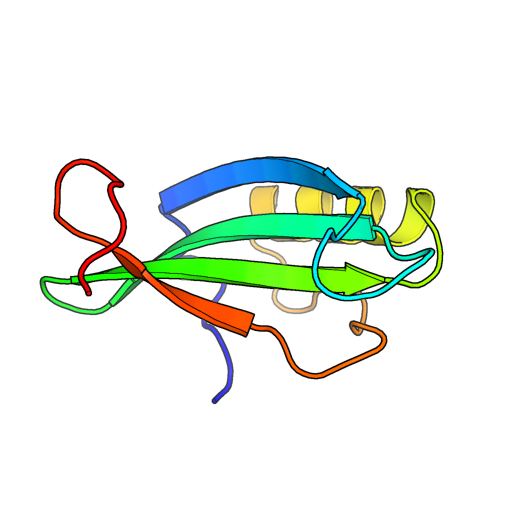-10.045 -10.893 8.774 1.00 68.44 82 VAL A CA 1
ATOM 666 C C . VAL A 1 82 ? -10.617 -11.520 7.504 1.00 68.44 82 VAL A C 1
ATOM 668 O O . VAL A 1 82 ? -10.557 -10.900 6.438 1.00 68.44 82 VAL A O 1
ATOM 671 N N . LEU A 1 83 ? -11.055 -12.778 7.609 1.00 57.28 83 LEU A N 1
ATOM 672 C CA . LEU A 1 83 ? -11.659 -13.552 6.518 1.00 57.28 83 LEU A CA 1
ATOM 673 C C . LEU A 1 83 ? -13.003 -12.965 6.087 1.00 57.28 83 LEU A C 1
ATOM 675 O O . LEU A 1 83 ? -13.793 -12.596 6.984 1.00 57.28 83 LEU A O 1
#

Secondary structure (DSSP, 8-state):
----GGGEEEEEEEEE-TTSTT-EEEEEEEEETTEEEEEEEEESSHHHHHHHHHHHHTT-S--PPPSSPPEEEEE-TTSPBP-